Protein AF-A0AAN4CRK3-F1 (afdb_monomer_lite)

Organism: Shigella dysenteriae (NCBI:txid622)

Radius of gyration: 27.44 Å; chains: 1; bounding box: 49×65×79 Å

Foldseek 3Di:
DDDDDDPPPPPPPPPDPDDDDDWDKAFDPVVVDHDDDDDQPPDDADPVQLDPPRDDDGDPRDDDDTDIDTDDDPPDDDDDDDDDDDPAPAADPDPQWGDPDPRDIDHDDDDD

Structure (mmCIF, N/CA/C/O backbone):
data_AF-A0AAN4CRK3-F1
#
_entry.id   AF-A0AAN4CRK3-F1
#
loop_
_atom_site.group_PDB
_atom_site.id
_atom_site.type_symbol
_atom_site.label_atom_id
_atom_site.label_alt_id
_atom_site.label_comp_id
_atom_site.label_asym_id
_atom_site.label_entity_id
_atom_site.label_seq_id
_atom_site.pdbx_PDB_ins_code
_atom_site.Cartn_x
_atom_site.Cartn_y
_atom_site.Cartn_z
_atom_site.occupancy
_atom_site.B_iso_or_equiv
_atom_site.auth_seq_id
_atom_site.auth_comp_id
_atom_site.auth_asym_id
_atom_site.auth_atom_id
_atom_site.pdbx_PDB_model_num
ATOM 1 N N . MET A 1 1 ? 25.157 -50.841 -62.115 1.00 44.09 1 MET A N 1
ATOM 2 C CA . MET A 1 1 ? 24.676 -51.018 -60.726 1.00 44.09 1 MET A CA 1
ATOM 3 C C . MET A 1 1 ? 25.447 -50.073 -59.814 1.00 44.09 1 MET A C 1
ATOM 5 O O . MET A 1 1 ? 26.652 -50.240 -59.698 1.00 44.09 1 MET A O 1
ATOM 9 N N . LYS A 1 2 ? 24.789 -49.083 -59.201 1.00 41.00 2 LYS A N 1
ATOM 10 C CA . LYS A 1 2 ? 25.238 -48.446 -57.948 1.00 41.00 2 LYS A CA 1
ATOM 11 C C . LYS A 1 2 ? 24.087 -47.591 -57.413 1.00 41.00 2 LYS A C 1
ATOM 13 O O . LYS A 1 2 ? 23.806 -46.526 -57.946 1.00 41.00 2 LYS A O 1
ATOM 18 N N . ARG A 1 3 ? 23.352 -48.121 -56.433 1.00 46.28 3 ARG A N 1
ATOM 19 C CA . ARG A 1 3 ? 22.322 -47.378 -55.696 1.00 46.28 3 ARG A CA 1
ATOM 20 C C . ARG A 1 3 ? 23.024 -46.682 -54.533 1.00 46.28 3 ARG A C 1
ATOM 22 O O . ARG A 1 3 ? 23.620 -47.364 -53.706 1.00 46.28 3 ARG A O 1
ATOM 29 N N . ALA A 1 4 ? 22.992 -45.354 -54.502 1.00 53.28 4 ALA A N 1
ATOM 30 C CA . ALA A 1 4 ? 23.391 -44.590 -53.327 1.00 53.28 4 ALA A CA 1
ATOM 31 C C . ALA A 1 4 ? 22.188 -44.519 -52.370 1.00 53.28 4 ALA A C 1
ATOM 33 O O . ALA A 1 4 ? 21.094 -44.179 -52.828 1.00 53.28 4 ALA A O 1
ATOM 34 N N . PRO A 1 5 ? 22.333 -44.851 -51.077 1.00 51.59 5 PRO A N 1
ATOM 35 C CA . PRO A 1 5 ? 21.267 -44.626 -50.118 1.00 51.59 5 PRO A CA 1
ATOM 36 C C . PRO A 1 5 ? 21.264 -43.140 -49.737 1.00 51.59 5 PRO A C 1
ATOM 38 O O . PRO A 1 5 ? 22.239 -42.631 -49.186 1.00 51.59 5 PRO A O 1
ATOM 41 N N . LEU A 1 6 ? 20.173 -42.434 -50.041 1.00 45.97 6 LEU A N 1
ATOM 42 C CA . LEU A 1 6 ? 19.895 -41.138 -49.428 1.00 45.97 6 LEU A CA 1
ATOM 43 C C . LEU A 1 6 ? 19.461 -41.409 -47.983 1.00 45.97 6 LEU A C 1
ATOM 45 O O . LEU A 1 6 ? 18.363 -41.903 -47.738 1.00 45.97 6 LEU A O 1
ATOM 49 N N . ILE A 1 7 ? 20.348 -41.134 -47.032 1.00 59.50 7 ILE A N 1
ATOM 50 C CA . ILE A 1 7 ? 20.029 -41.161 -45.606 1.00 59.50 7 ILE A CA 1
ATOM 51 C C . ILE A 1 7 ? 19.259 -39.874 -45.306 1.00 59.50 7 ILE A C 1
ATOM 53 O O . ILE A 1 7 ? 19.838 -38.791 -45.237 1.00 59.50 7 ILE A O 1
ATOM 57 N N . THR A 1 8 ? 17.940 -39.984 -45.164 1.00 56.62 8 THR A N 1
ATOM 58 C CA . THR A 1 8 ? 17.086 -38.915 -44.640 1.00 56.62 8 THR A CA 1
ATOM 59 C C . THR A 1 8 ? 17.427 -38.714 -43.164 1.00 56.62 8 THR A C 1
ATOM 61 O O . THR A 1 8 ? 16.944 -39.437 -42.297 1.00 56.62 8 THR A O 1
ATOM 64 N N . GLY A 1 9 ? 18.311 -37.757 -42.879 1.00 56.41 9 GLY A N 1
ATOM 65 C CA . GLY A 1 9 ? 18.597 -37.318 -41.518 1.00 56.41 9 GLY A CA 1
ATOM 66 C C . GLY A 1 9 ? 17.367 -36.633 -40.929 1.00 56.41 9 GLY A C 1
ATOM 67 O O . GLY A 1 9 ? 17.020 -35.524 -41.330 1.00 56.41 9 GLY A O 1
ATOM 68 N N . LEU A 1 10 ? 16.692 -37.307 -39.998 1.00 56.69 10 LEU A N 1
ATOM 69 C CA . LEU A 1 10 ? 15.603 -36.738 -39.215 1.00 56.69 10 LEU A CA 1
ATOM 70 C C . LEU A 1 10 ? 16.196 -35.675 -38.277 1.00 56.69 10 LEU A C 1
ATOM 72 O O . LEU A 1 10 ? 16.831 -36.000 -37.275 1.00 56.69 10 LEU A O 1
ATOM 76 N N . LEU A 1 11 ? 16.039 -34.401 -38.642 1.00 56.28 11 LEU A N 1
ATOM 77 C CA . LEU A 1 11 ? 16.471 -33.270 -37.828 1.00 56.28 11 LEU A CA 1
ATOM 78 C C . LEU A 1 11 ? 15.569 -33.206 -36.584 1.00 56.28 11 LEU A C 1
ATOM 80 O O . LEU A 1 11 ? 14.410 -32.802 -36.664 1.00 56.28 11 LEU A O 1
ATOM 84 N N . LEU A 1 12 ? 16.087 -33.647 -35.438 1.00 49.69 12 LEU A N 1
ATOM 85 C CA . LEU A 1 12 ? 15.440 -33.478 -34.137 1.00 49.69 12 LEU A CA 1
ATOM 86 C C . LEU A 1 12 ? 15.446 -31.984 -33.794 1.00 49.69 12 LEU A C 1
ATOM 88 O O . LEU A 1 12 ? 16.423 -31.463 -33.259 1.00 49.69 12 LEU A O 1
ATOM 92 N N . ILE A 1 13 ? 14.366 -31.282 -34.137 1.00 55.03 13 ILE A N 1
ATOM 93 C CA . ILE A 1 13 ? 14.144 -29.900 -33.710 1.00 55.03 13 ILE A CA 1
ATOM 94 C C . ILE A 1 13 ? 13.859 -29.958 -32.209 1.00 55.03 13 ILE A C 1
ATOM 96 O O . ILE A 1 13 ? 12.731 -30.198 -31.784 1.00 55.03 13 ILE A O 1
ATOM 100 N N . SER A 1 14 ? 14.899 -29.790 -31.393 1.00 49.25 14 SER A N 1
ATOM 101 C CA . SER A 1 14 ? 14.754 -29.586 -29.957 1.00 49.25 14 SER A CA 1
ATOM 102 C C . SER A 1 14 ? 14.030 -28.258 -29.744 1.00 49.25 14 SER A C 1
ATOM 104 O O . SER A 1 14 ? 14.651 -27.195 -29.721 1.00 49.25 14 SER A O 1
ATOM 106 N N . THR A 1 15 ? 12.705 -28.297 -29.633 1.00 54.88 15 THR A N 1
ATOM 107 C CA . THR A 1 15 ? 11.909 -27.155 -29.188 1.00 54.88 15 THR A CA 1
ATOM 108 C C . THR A 1 15 ? 12.236 -26.911 -27.720 1.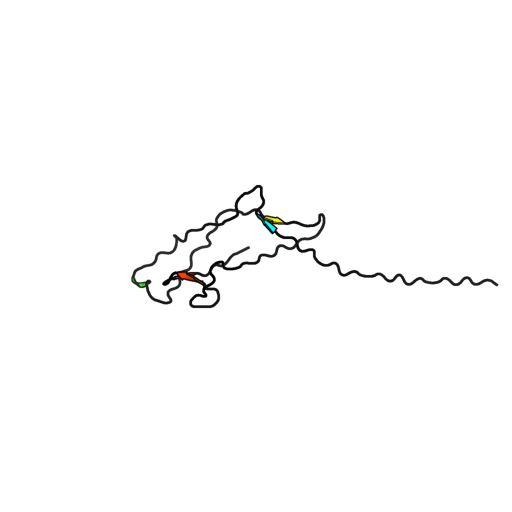00 54.88 15 THR A C 1
ATOM 110 O O . THR A 1 15 ? 11.589 -27.450 -26.824 1.00 54.88 15 THR A O 1
ATOM 113 N N . SER A 1 16 ? 13.288 -26.139 -27.456 1.00 54.56 16 SER A N 1
ATOM 114 C CA . SER A 1 16 ? 13.538 -25.599 -26.127 1.00 54.56 16 SER A CA 1
ATOM 115 C C . SER A 1 16 ? 12.344 -24.724 -25.759 1.00 54.56 16 SER A C 1
ATOM 117 O O . SER A 1 16 ? 12.079 -23.732 -26.442 1.00 54.56 16 SER A O 1
ATOM 119 N N . CYS A 1 17 ? 11.613 -25.089 -24.707 1.00 48.38 17 CYS A N 1
ATOM 120 C CA . CYS A 1 17 ? 10.593 -24.225 -24.130 1.00 48.38 17 CYS A CA 1
ATOM 121 C C . CYS A 1 17 ? 11.250 -22.883 -23.787 1.00 48.38 17 CYS A C 1
ATOM 123 O O . CYS A 1 17 ? 12.165 -22.826 -22.965 1.00 48.38 17 CYS A O 1
ATOM 125 N N . ALA A 1 18 ? 10.833 -21.809 -24.455 1.00 53.78 18 ALA A N 1
ATOM 126 C CA . ALA A 1 18 ? 11.279 -20.473 -24.105 1.00 53.78 18 ALA A CA 1
ATOM 127 C C . ALA A 1 18 ? 10.628 -20.105 -22.768 1.00 53.78 18 ALA A C 1
ATOM 129 O O . ALA A 1 18 ? 9.419 -19.888 -22.696 1.00 53.78 18 ALA A O 1
ATOM 130 N N . TYR A 1 19 ? 11.420 -20.073 -21.702 1.00 52.94 19 TYR A N 1
ATOM 131 C CA . TYR A 1 19 ? 10.966 -19.554 -20.421 1.00 52.94 19 TYR A CA 1
ATOM 132 C C . TYR A 1 19 ? 10.894 -18.030 -20.509 1.00 52.94 19 TYR A C 1
ATOM 134 O O . TYR A 1 19 ? 11.812 -17.381 -21.018 1.00 52.94 19 TYR A O 1
ATOM 142 N N . ALA A 1 20 ? 9.795 -17.448 -20.031 1.00 54.59 20 ALA A N 1
ATOM 143 C CA . ALA A 1 20 ? 9.716 -16.006 -19.855 1.00 54.59 20 ALA A CA 1
ATOM 144 C C . ALA A 1 20 ? 10.787 -15.585 -18.837 1.00 54.59 20 ALA A C 1
ATOM 146 O O . ALA A 1 20 ? 10.777 -16.046 -17.697 1.00 54.59 20 ALA A O 1
ATOM 147 N N . SER A 1 21 ? 11.725 -14.733 -19.253 1.00 62.78 21 SER A N 1
ATOM 148 C CA . SER A 1 21 ? 12.692 -14.137 -18.331 1.00 62.78 21 SER A CA 1
ATOM 149 C C . SER A 1 21 ? 11.960 -13.147 -17.430 1.00 62.78 21 SER A C 1
ATOM 151 O O . SER A 1 21 ? 11.380 -12.182 -17.926 1.00 62.78 21 SER A O 1
ATOM 153 N N . SER A 1 22 ? 11.984 -13.369 -16.117 1.00 65.81 22 SER A N 1
ATOM 154 C CA . SER A 1 22 ? 11.461 -12.419 -15.133 1.00 65.81 22 SER A CA 1
ATOM 155 C C . SER A 1 22 ? 12.554 -11.429 -14.736 1.00 65.81 22 SER A C 1
ATOM 157 O O . SER A 1 22 ? 13.598 -11.838 -14.228 1.00 65.81 22 SER A O 1
ATOM 159 N N . GLY A 1 23 ? 12.314 -10.140 -14.964 1.00 71.38 23 GLY A N 1
ATOM 160 C CA . GLY A 1 23 ? 13.145 -9.048 -14.463 1.00 71.38 23 GLY A CA 1
ATOM 161 C C . GLY A 1 23 ? 12.416 -8.271 -13.375 1.00 71.38 23 GLY A C 1
ATOM 162 O O . GLY A 1 23 ? 11.187 -8.189 -13.381 1.00 71.38 23 GLY A O 1
ATOM 163 N N . GLY A 1 24 ? 13.168 -7.715 -12.428 1.00 75.81 24 GLY A N 1
ATOM 164 C CA . GLY A 1 24 ? 12.610 -6.799 -11.439 1.00 75.81 24 GLY A CA 1
ATOM 165 C C . GLY A 1 24 ? 12.235 -5.469 -12.090 1.00 75.81 24 GLY A C 1
ATOM 166 O O . GLY A 1 24 ? 12.975 -4.954 -12.932 1.00 75.81 24 GLY A O 1
ATOM 167 N N . CYS A 1 25 ? 11.099 -4.914 -11.678 1.00 78.75 25 CYS A N 1
ATOM 168 C CA . CYS A 1 25 ? 10.752 -3.521 -11.921 1.00 78.75 25 CYS A CA 1
ATOM 169 C C . CYS A 1 25 ? 11.036 -2.729 -10.645 1.00 78.75 25 CYS A C 1
ATOM 171 O O . CYS A 1 25 ? 10.633 -3.144 -9.559 1.00 78.75 25 CYS A O 1
ATOM 173 N N . GLY A 1 26 ? 11.744 -1.614 -10.771 1.00 76.50 26 GLY A N 1
ATOM 174 C CA . GLY A 1 26 ? 12.028 -0.695 -9.673 1.00 76.50 26 GLY A CA 1
ATOM 175 C C . GLY A 1 26 ? 11.591 0.720 -10.019 1.00 76.50 26 GLY A C 1
ATOM 176 O O . GLY A 1 26 ? 11.260 1.005 -11.171 1.00 76.50 26 GLY A O 1
ATOM 177 N N . ALA A 1 27 ? 11.595 1.607 -9.025 1.00 73.25 27 ALA A N 1
ATOM 178 C CA . ALA A 1 27 ? 11.453 3.035 -9.281 1.00 73.25 27 ALA A CA 1
ATOM 179 C C . ALA A 1 27 ? 12.532 3.479 -10.279 1.00 73.25 27 ALA A C 1
ATOM 181 O O . ALA A 1 27 ? 13.700 3.106 -10.137 1.00 73.25 27 ALA A O 1
ATOM 182 N N . ASP A 1 28 ? 12.144 4.252 -11.292 1.00 71.00 28 ASP A N 1
ATOM 183 C CA . ASP A 1 28 ? 13.116 4.868 -12.184 1.00 71.00 28 ASP A CA 1
ATOM 184 C C . ASP A 1 28 ? 13.994 5.827 -11.368 1.00 71.00 28 ASP A C 1
ATOM 186 O O . ASP A 1 28 ? 13.499 6.792 -10.773 1.00 71.00 28 ASP A O 1
ATOM 190 N N . SER A 1 29 ? 15.302 5.557 -11.347 1.00 57.69 29 SER A N 1
ATOM 191 C CA . SER A 1 29 ? 16.313 6.343 -10.635 1.00 57.69 29 SER A CA 1
ATOM 192 C C . SER A 1 29 ? 16.311 7.829 -11.005 1.00 57.69 29 SER A C 1
ATOM 194 O O . SER A 1 29 ? 16.778 8.642 -10.212 1.00 57.69 29 SER A O 1
ATOM 196 N N . THR A 1 30 ? 15.762 8.202 -12.167 1.00 63.03 30 THR A N 1
ATOM 197 C CA . THR A 1 30 ? 15.613 9.604 -12.580 1.00 63.03 30 THR A CA 1
ATOM 198 C C . THR A 1 30 ? 14.443 10.308 -11.886 1.00 63.03 30 THR A C 1
ATOM 200 O O . THR A 1 30 ? 14.506 11.512 -11.653 1.00 63.03 30 THR A O 1
ATOM 203 N N . SER A 1 31 ? 13.390 9.574 -11.515 1.00 61.81 31 SER A N 1
ATOM 204 C CA . SER A 1 31 ? 12.210 10.136 -10.844 1.00 61.81 31 SER A CA 1
ATOM 205 C C . SER A 1 31 ? 12.395 10.310 -9.332 1.00 61.81 31 SER A C 1
ATOM 207 O O . SER A 1 31 ? 11.718 11.142 -8.732 1.00 61.81 31 SER A O 1
ATOM 209 N N . GLY A 1 32 ? 13.296 9.535 -8.708 1.00 59.66 32 GLY A N 1
ATOM 210 C CA . GLY A 1 32 ? 13.655 9.618 -7.282 1.00 59.66 32 GLY A CA 1
ATOM 211 C C . GLY A 1 32 ? 12.533 9.283 -6.287 1.00 59.66 32 GLY A C 1
ATOM 212 O O . GLY A 1 32 ? 12.791 9.133 -5.094 1.00 59.66 32 GLY A O 1
ATOM 213 N N . ALA A 1 33 ? 11.295 9.145 -6.756 1.00 61.75 33 ALA A N 1
ATOM 214 C CA . ALA A 1 33 ? 10.136 8.890 -5.929 1.00 61.75 33 ALA A CA 1
ATOM 215 C C . ALA A 1 33 ? 10.026 7.386 -5.642 1.00 61.75 33 ALA A C 1
ATOM 217 O O . ALA A 1 33 ? 9.819 6.574 -6.541 1.00 61.75 33 ALA A O 1
ATOM 218 N N . THR A 1 34 ? 10.123 7.017 -4.365 1.00 67.19 34 THR A N 1
ATOM 219 C CA . THR A 1 34 ? 9.982 5.627 -3.892 1.00 67.19 34 THR A CA 1
ATOM 220 C C . THR A 1 34 ? 8.774 5.409 -2.985 1.00 67.19 34 THR A C 1
ATOM 222 O O . THR A 1 34 ? 8.427 4.263 -2.717 1.00 67.19 34 THR A O 1
ATOM 225 N N . ASN A 1 35 ? 8.126 6.484 -2.522 1.00 72.88 35 ASN A N 1
ATOM 226 C CA . ASN A 1 35 ? 7.059 6.419 -1.527 1.00 72.88 35 ASN A CA 1
ATOM 227 C C . ASN A 1 35 ? 5.865 7.281 -1.918 1.00 72.88 35 ASN A C 1
ATOM 229 O O . ASN A 1 35 ? 5.982 8.503 -2.006 1.00 72.88 35 ASN A O 1
ATOM 233 N N . TYR A 1 36 ? 4.709 6.644 -2.064 1.00 74.94 36 TYR A N 1
ATOM 234 C CA . TYR A 1 36 ? 3.427 7.322 -2.175 1.00 74.94 36 TYR A CA 1
ATOM 235 C C . TYR A 1 36 ? 2.904 7.684 -0.780 1.00 74.94 36 TYR A C 1
ATOM 237 O O . TYR A 1 36 ? 2.902 6.840 0.116 1.00 74.94 36 TYR A O 1
ATOM 245 N N . SER A 1 37 ? 2.459 8.927 -0.601 1.00 78.44 37 SER A N 1
ATOM 246 C CA . SER A 1 37 ? 1.819 9.387 0.632 1.00 78.44 37 SER A CA 1
ATOM 247 C C . SER A 1 37 ? 0.470 10.007 0.306 1.00 78.44 37 SER A C 1
ATOM 249 O O . SER A 1 37 ? 0.368 10.851 -0.586 1.00 78.44 37 SER A O 1
ATOM 251 N N . SER A 1 38 ? -0.552 9.595 1.047 1.00 77.19 38 SER A N 1
ATOM 252 C CA . SER A 1 38 ? -1.917 10.086 0.910 1.00 77.19 38 SER A CA 1
ATOM 253 C C . SER A 1 38 ? -2.538 10.333 2.274 1.00 77.19 38 SER A C 1
ATOM 255 O O . SER A 1 38 ? -2.417 9.496 3.170 1.00 77.19 38 SER A O 1
ATOM 257 N N . GLY A 1 39 ? -3.235 11.459 2.412 1.00 80.75 39 GLY A N 1
ATOM 258 C CA . GLY A 1 39 ? -4.158 11.706 3.516 1.00 80.75 39 GLY A CA 1
ATOM 259 C C . GLY A 1 39 ? -5.585 11.350 3.106 1.00 80.75 39 GLY A C 1
ATOM 260 O O . GLY A 1 39 ? -5.931 11.482 1.937 1.00 80.75 39 GLY A O 1
ATOM 261 N N . VAL A 1 40 ? -6.391 10.900 4.068 1.00 83.31 40 VAL A N 1
ATOM 262 C CA . VAL A 1 40 ? -7.845 10.756 3.919 1.00 83.31 40 VAL A CA 1
ATOM 263 C C . VAL A 1 40 ? -8.479 11.955 4.614 1.00 83.31 40 VAL A C 1
ATOM 265 O O . VAL A 1 40 ? -8.497 12.007 5.843 1.00 83.31 40 VAL A O 1
ATOM 268 N N . ASP A 1 41 ? -8.933 12.936 3.840 1.00 84.00 41 ASP A N 1
ATOM 269 C CA . ASP A 1 41 ? -9.577 14.166 4.325 1.00 84.00 41 ASP A CA 1
ATOM 270 C C . ASP A 1 41 ? -11.024 14.328 3.828 1.00 84.00 41 ASP A C 1
ATOM 272 O O . ASP A 1 41 ? -11.747 15.211 4.285 1.00 84.00 41 ASP A O 1
ATOM 276 N N . ASP A 1 42 ? -11.476 13.442 2.943 1.00 82.44 42 ASP A N 1
ATOM 277 C CA . ASP A 1 42 ? -12.815 13.441 2.357 1.00 82.44 42 ASP A CA 1
ATOM 278 C C . ASP A 1 42 ? -13.861 12.716 3.222 1.00 82.44 42 ASP A C 1
ATOM 280 O O . ASP A 1 42 ? -15.067 12.856 3.010 1.00 82.44 42 ASP A O 1
ATOM 284 N N . VAL A 1 43 ? -13.418 11.961 4.230 1.00 86.06 43 VAL A N 1
ATOM 285 C CA . VAL A 1 43 ? -14.295 11.251 5.167 1.00 86.06 43 VAL A CA 1
ATOM 286 C C . VAL A 1 43 ? -14.589 12.126 6.386 1.00 86.06 43 VAL A C 1
ATOM 288 O O . VAL A 1 43 ? -13.715 12.391 7.208 1.00 86.06 43 VAL A O 1
ATOM 291 N N . THR A 1 44 ? -15.854 12.515 6.557 1.00 87.31 44 THR A N 1
ATOM 292 C CA . THR A 1 44 ? -16.345 13.152 7.790 1.00 87.31 44 THR A CA 1
ATOM 293 C C . THR A 1 44 ? -16.990 12.110 8.705 1.00 87.31 44 THR A C 1
ATOM 295 O O . THR A 1 44 ? -17.917 11.417 8.292 1.00 87.31 44 THR A O 1
ATOM 298 N N . VAL A 1 45 ? -16.522 12.018 9.954 1.00 87.56 45 VAL A N 1
ATOM 299 C CA . VAL A 1 45 ? -17.061 11.108 10.980 1.00 87.56 45 VAL A CA 1
ATOM 300 C C . VAL A 1 45 ? -17.878 11.911 11.988 1.00 87.56 45 VAL A C 1
ATOM 302 O O . VAL A 1 45 ? -17.318 12.706 12.744 1.00 87.56 45 VAL A O 1
ATOM 305 N N . ASN A 1 46 ? -19.197 11.707 12.025 1.00 92.19 46 ASN A N 1
ATOM 306 C CA . ASN A 1 46 ? -20.050 12.348 13.027 1.00 92.19 46 ASN A CA 1
ATOM 307 C C . ASN A 1 46 ? -20.075 11.538 14.328 1.00 92.19 46 ASN A C 1
ATOM 309 O O . ASN A 1 46 ? -19.743 10.354 14.359 1.00 92.19 46 ASN A O 1
ATOM 313 N N . GLN A 1 47 ? -20.542 12.153 15.418 1.00 94.31 47 GLN A N 1
ATOM 314 C CA . GLN A 1 47 ? -20.617 11.482 16.720 1.00 94.31 47 GLN A CA 1
ATOM 315 C C . GLN A 1 47 ? -21.500 10.224 16.698 1.00 94.31 47 GLN A C 1
ATOM 317 O O . GLN A 1 47 ? -21.175 9.241 17.357 1.00 94.31 47 GLN A O 1
ATOM 322 N N . THR A 1 48 ? -22.584 10.230 15.919 1.00 95.19 48 THR A N 1
ATOM 323 C CA . THR A 1 48 ? -23.469 9.067 15.740 1.00 95.19 48 THR A CA 1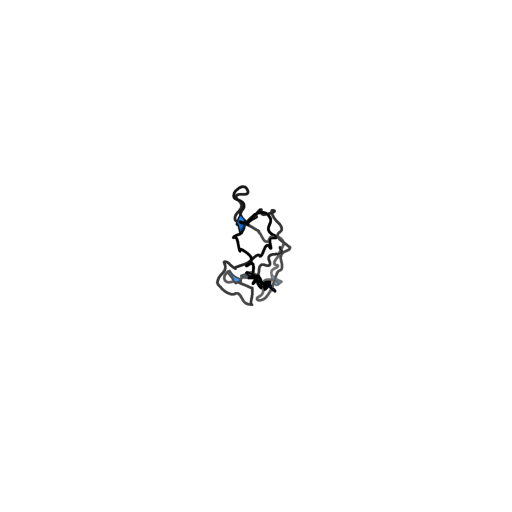
ATOM 324 C C . THR A 1 48 ? -22.809 7.922 14.980 1.00 95.19 48 THR A C 1
ATOM 326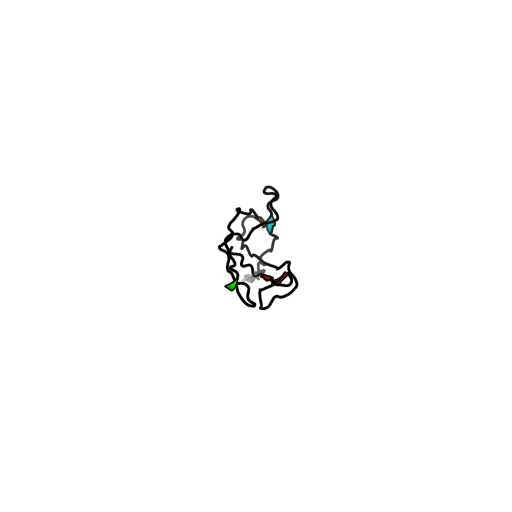 O O . THR A 1 48 ? -23.233 6.779 15.120 1.00 95.19 48 THR A O 1
ATOM 329 N N . ASP A 1 49 ? -21.769 8.221 14.200 1.00 93.69 49 ASP A N 1
ATOM 330 C CA . ASP A 1 49 ? -21.031 7.244 13.402 1.00 93.69 49 ASP A CA 1
ATOM 331 C C . ASP A 1 49 ? -19.852 6.641 14.186 1.00 93.69 49 ASP A C 1
ATOM 333 O O . ASP A 1 49 ? -19.253 5.663 13.741 1.00 93.69 49 ASP A O 1
ATOM 337 N N . ASN A 1 50 ? -19.527 7.184 15.369 1.00 92.44 50 ASN A N 1
ATOM 338 C CA . ASN A 1 50 ? -18.483 6.670 16.259 1.00 92.44 50 ASN A CA 1
ATOM 339 C C . ASN A 1 50 ? -18.965 5.433 17.035 1.00 92.44 50 ASN A C 1
ATOM 341 O O . ASN A 1 50 ? -19.119 5.443 18.258 1.00 92.44 50 ASN A O 1
ATOM 345 N N . VAL A 1 51 ? -19.248 4.368 16.292 1.00 94.69 51 VAL A N 1
ATOM 346 C CA . VAL A 1 51 ? -19.701 3.076 16.805 1.00 94.69 51 VAL A CA 1
ATOM 347 C C . VAL A 1 51 ? -18.879 1.949 16.186 1.00 94.69 51 VAL A C 1
ATOM 349 O O . VAL A 1 51 ? -18.378 2.051 15.065 1.00 94.69 51 VAL A O 1
ATOM 352 N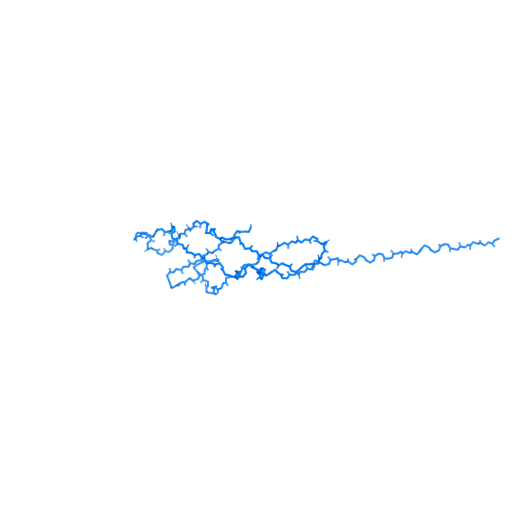 N . THR A 1 52 ? -18.730 0.844 16.914 1.00 93.69 52 THR A N 1
ATOM 353 C CA . THR A 1 52 ? -17.979 -0.325 16.438 1.00 93.69 52 THR A CA 1
ATOM 354 C C . THR A 1 52 ? -18.579 -0.893 15.150 1.00 93.69 52 THR A C 1
ATOM 356 O O . THR A 1 52 ? -19.795 -1.016 15.020 1.00 93.69 52 THR A O 1
ATOM 359 N N . GLY A 1 53 ? -17.716 -1.279 14.208 1.00 92.56 53 GLY A N 1
ATOM 360 C CA . GLY A 1 53 ? -18.121 -1.881 12.933 1.00 92.56 53 GLY A CA 1
ATOM 361 C C . GLY A 1 53 ? -18.561 -0.872 11.873 1.00 92.56 53 GLY A C 1
ATOM 362 O O . GLY A 1 53 ? -18.980 -1.271 10.787 1.00 92.56 53 GLY A O 1
ATOM 363 N N . ARG A 1 54 ? -18.466 0.432 12.155 1.00 94.69 54 ARG A N 1
ATOM 364 C CA . ARG A 1 54 ? -18.768 1.459 11.166 1.00 94.69 54 ARG A CA 1
ATOM 365 C C . ARG A 1 54 ? -17.620 1.581 10.163 1.00 94.69 54 ARG A C 1
ATOM 367 O O . ARG A 1 54 ? -16.505 1.946 10.516 1.00 94.69 54 ARG A O 1
ATOM 374 N N . GLU A 1 55 ? -17.906 1.258 8.904 1.00 93.12 55 GLU A N 1
ATOM 375 C CA . GLU A 1 55 ? -16.954 1.391 7.797 1.00 93.12 55 GLU A CA 1
ATOM 376 C C . GLU A 1 55 ? -17.132 2.717 7.057 1.00 93.12 55 GLU A C 1
ATOM 378 O O . GLU A 1 55 ? -18.267 3.168 6.852 1.00 93.12 55 GLU A O 1
ATOM 383 N N . PHE A 1 56 ? -16.012 3.276 6.600 1.00 91.56 56 PHE A N 1
ATOM 384 C CA . PHE A 1 56 ? -15.949 4.448 5.736 1.00 91.56 56 PHE A CA 1
ATOM 385 C C . PHE A 1 56 ? -15.132 4.115 4.489 1.00 91.56 56 PHE A C 1
ATOM 387 O O . PHE A 1 56 ? -14.162 3.360 4.550 1.00 91.56 56 PHE A O 1
ATOM 394 N N . THR A 1 57 ? -15.520 4.684 3.353 1.00 89.94 57 THR A N 1
ATOM 395 C CA . THR A 1 57 ? -14.791 4.546 2.091 1.00 89.94 57 THR A CA 1
ATOM 396 C C . THR A 1 57 ? -14.392 5.935 1.626 1.00 89.94 57 THR A C 1
ATOM 398 O O . THR A 1 57 ? -15.258 6.783 1.434 1.00 89.94 57 THR A O 1
ATOM 401 N N . SER A 1 58 ? -13.088 6.152 1.481 1.00 85.31 58 SER A N 1
ATOM 402 C CA . SER A 1 58 ? -12.523 7.361 0.880 1.00 85.31 58 SER A CA 1
ATOM 403 C C . SER A 1 58 ? -12.542 7.234 -0.646 1.00 85.31 58 SER A C 1
ATOM 405 O O . SER A 1 58 ? -12.457 6.124 -1.186 1.00 85.31 58 SER A O 1
ATOM 407 N N . ALA A 1 59 ? -12.677 8.357 -1.344 1.00 78.19 59 ALA A N 1
ATOM 408 C CA . ALA A 1 59 ? -12.523 8.446 -2.786 1.00 78.19 59 ALA A CA 1
ATOM 409 C C . ALA A 1 59 ? -11.116 8.004 -3.223 1.00 78.19 59 ALA A C 1
ATOM 411 O O . ALA A 1 59 ? -10.169 7.982 -2.439 1.00 78.19 59 ALA A O 1
ATOM 412 N N . THR A 1 60 ? -10.963 7.647 -4.503 1.00 70.75 60 THR A N 1
ATOM 413 C CA . THR A 1 60 ? -9.657 7.296 -5.070 1.00 70.75 60 THR A CA 1
ATOM 414 C C . THR A 1 60 ? -8.674 8.440 -4.844 1.00 70.75 60 THR A C 1
ATOM 416 O O . THR A 1 60 ? -8.752 9.482 -5.495 1.00 70.75 60 THR A O 1
ATOM 419 N N . LEU A 1 61 ? -7.721 8.220 -3.941 1.00 66.88 61 LEU A N 1
ATOM 420 C CA . LEU A 1 61 ? -6.605 9.120 -3.699 1.00 66.88 61 LEU A CA 1
ATOM 421 C C . LEU A 1 61 ? -5.676 8.998 -4.912 1.00 66.88 61 LEU A C 1
ATOM 423 O O . LEU A 1 61 ? -4.790 8.151 -4.964 1.00 66.88 61 LEU A O 1
ATOM 427 N N . SER A 1 62 ? -5.936 9.775 -5.964 1.00 65.81 62 SER A N 1
ATOM 428 C CA . SER A 1 62 ? -5.032 9.843 -7.107 1.00 65.81 62 SER A CA 1
ATOM 429 C C . SER A 1 62 ? -4.011 10.937 -6.837 1.00 65.81 62 SER A C 1
ATOM 431 O O . SER A 1 62 ? -4.356 12.120 -6.830 1.00 65.81 62 SER A O 1
ATOM 433 N N . SER A 1 63 ? -2.746 10.577 -6.659 1.00 61.91 63 SER A N 1
ATOM 434 C CA . SER A 1 63 ? -1.686 11.566 -6.813 1.00 61.91 63 SER A CA 1
ATOM 435 C C . SER A 1 63 ? -0.431 10.951 -7.421 1.00 61.91 63 SER A C 1
ATOM 437 O O . SER A 1 63 ? 0.081 9.917 -6.998 1.00 61.91 63 SER A O 1
ATOM 439 N N . THR A 1 64 ? 0.076 11.663 -8.428 1.00 62.78 64 THR A N 1
ATOM 440 C CA . THR A 1 64 ? 1.341 11.444 -9.143 1.00 62.78 64 THR A CA 1
ATOM 441 C C . THR A 1 64 ? 1.450 10.168 -9.985 1.00 62.78 64 THR A C 1
ATOM 443 O O . THR A 1 64 ? 1.198 9.055 -9.540 1.00 62.78 64 THR A O 1
ATOM 446 N N . ASN A 1 65 ? 1.879 10.349 -11.237 1.00 66.31 65 ASN A N 1
ATOM 447 C CA . ASN A 1 65 ? 2.318 9.256 -12.097 1.00 66.31 65 ASN A CA 1
ATOM 448 C C . ASN A 1 65 ? 3.683 8.764 -11.604 1.00 66.31 65 ASN A C 1
ATOM 450 O O . ASN A 1 65 ? 4.596 9.568 -11.411 1.00 66.31 65 ASN A O 1
ATOM 454 N N . TRP A 1 66 ? 3.818 7.453 -11.429 1.00 65.94 66 TRP A N 1
ATOM 455 C CA . TRP A 1 66 ? 5.059 6.804 -11.014 1.00 65.94 66 TRP A CA 1
ATOM 456 C C . TRP A 1 66 ? 5.733 6.195 -12.237 1.00 65.94 66 TRP A C 1
ATOM 458 O O . TRP A 1 66 ? 5.085 5.509 -13.029 1.00 65.94 66 TRP A O 1
ATOM 468 N N . GLN A 1 67 ? 7.028 6.458 -12.406 1.00 72.88 67 GLN A N 1
ATOM 469 C CA . GLN A 1 67 ? 7.816 5.835 -13.465 1.00 72.88 67 GLN A CA 1
ATOM 470 C C . GLN A 1 67 ? 8.548 4.623 -12.899 1.00 72.88 67 GLN A C 1
ATOM 472 O O . GLN A 1 67 ? 9.285 4.722 -11.916 1.00 72.88 67 GLN A O 1
ATOM 477 N N . TYR A 1 68 ? 8.339 3.478 -13.541 1.00 74.38 68 TYR A N 1
ATOM 478 C CA . TYR A 1 68 ? 9.026 2.236 -13.221 1.00 74.38 68 TYR A CA 1
ATOM 479 C C . TYR A 1 68 ? 9.978 1.880 -14.358 1.00 74.38 68 TYR A C 1
ATOM 481 O O . TYR A 1 68 ? 9.600 1.928 -15.528 1.00 74.38 68 TYR A O 1
ATOM 489 N N . ALA A 1 69 ? 11.193 1.471 -14.009 1.00 78.62 69 ALA A N 1
ATOM 490 C CA . ALA A 1 69 ? 12.140 0.880 -14.939 1.00 78.62 69 ALA A CA 1
ATOM 491 C C . ALA A 1 69 ? 12.216 -0.628 -14.678 1.00 78.62 69 ALA A C 1
ATOM 493 O O . ALA A 1 69 ? 12.448 -1.064 -13.549 1.00 78.62 69 ALA A O 1
ATOM 494 N N . CYS A 1 70 ? 12.022 -1.431 -15.724 1.00 80.38 70 CYS A N 1
ATOM 495 C CA . CYS A 1 70 ? 12.110 -2.888 -15.652 1.00 80.38 70 CYS A CA 1
ATOM 496 C C . CYS A 1 70 ? 13.309 -3.379 -16.462 1.00 80.38 70 CYS A C 1
ATOM 498 O O . CYS A 1 70 ? 13.497 -2.975 -17.613 1.00 80.38 70 CYS A O 1
ATOM 500 N N . SER A 1 71 ? 14.099 -4.291 -15.899 1.00 76.94 71 SER A N 1
ATOM 501 C CA . SER A 1 71 ? 15.169 -4.948 -16.648 1.00 76.94 71 SER A CA 1
ATOM 502 C C . SER A 1 71 ? 14.579 -6.013 -17.578 1.00 76.94 71 SER A C 1
ATOM 504 O O . SER A 1 71 ? 14.034 -7.022 -17.139 1.00 76.94 71 SER A O 1
ATOM 506 N N . CYS A 1 72 ? 14.659 -5.792 -18.890 1.00 78.44 72 CYS A N 1
ATOM 507 C CA . CYS A 1 72 ? 14.176 -6.746 -19.888 1.00 78.44 72 CYS A CA 1
ATOM 508 C C . CYS A 1 72 ? 15.129 -6.844 -21.084 1.00 78.44 72 CYS A C 1
ATOM 510 O O . CYS A 1 72 ? 15.824 -5.891 -21.436 1.00 78.44 72 CYS A O 1
ATOM 512 N N . SER A 1 73 ? 15.185 -8.023 -21.707 1.00 75.75 73 SER A N 1
ATOM 513 C CA . SER A 1 73 ? 15.959 -8.219 -22.934 1.00 75.75 73 SER A CA 1
ATOM 514 C C . SER A 1 73 ? 15.304 -7.470 -24.094 1.00 75.75 73 SER A C 1
ATOM 516 O O . SER A 1 73 ? 14.099 -7.597 -24.319 1.00 75.75 73 SER A O 1
ATOM 518 N N . ALA A 1 74 ? 16.104 -6.723 -24.855 1.00 76.31 74 ALA A N 1
ATOM 519 C CA . ALA A 1 74 ? 15.623 -5.948 -25.993 1.00 76.31 74 ALA A CA 1
ATOM 520 C C . ALA A 1 74 ? 14.888 -6.819 -27.032 1.00 76.31 74 ALA A C 1
ATOM 522 O O . ALA A 1 74 ? 15.256 -7.970 -27.284 1.00 76.31 74 ALA A O 1
ATOM 523 N N . GLY A 1 75 ? 13.849 -6.250 -27.653 1.00 75.31 75 GLY A N 1
ATOM 524 C CA . GLY A 1 75 ? 13.100 -6.893 -28.738 1.00 75.31 75 GLY A CA 1
ATOM 525 C C . GLY A 1 75 ? 12.196 -8.055 -28.308 1.00 75.31 75 GLY A C 1
ATOM 526 O O . GLY A 1 75 ? 11.820 -8.872 -29.149 1.00 75.31 75 GLY A O 1
ATOM 527 N N . LYS A 1 76 ? 11.857 -8.168 -27.017 1.00 76.31 76 LYS A N 1
ATOM 528 C CA . LYS A 1 76 ? 10.929 -9.179 -26.490 1.00 76.31 76 LYS A CA 1
ATOM 529 C C . LYS A 1 76 ? 9.627 -8.542 -26.010 1.00 76.31 76 LYS A C 1
ATOM 531 O O . LYS A 1 76 ? 9.622 -7.415 -25.525 1.00 76.31 76 LYS A O 1
ATOM 536 N N . ALA A 1 77 ? 8.529 -9.286 -26.133 1.00 77.38 77 ALA A N 1
ATOM 537 C CA . ALA A 1 77 ? 7.267 -8.913 -25.507 1.00 77.38 77 ALA A CA 1
ATOM 538 C C . ALA A 1 77 ? 7.407 -8.989 -23.980 1.00 77.38 77 ALA A C 1
ATOM 540 O O . ALA A 1 77 ? 8.004 -9.931 -23.454 1.00 77.38 77 ALA A O 1
ATOM 541 N N . VAL A 1 78 ? 6.843 -8.006 -23.283 1.00 77.81 78 VAL A N 1
ATOM 542 C CA . VAL A 1 78 ? 6.882 -7.904 -21.821 1.00 77.81 78 VAL A CA 1
ATOM 543 C C . VAL A 1 78 ? 5.466 -7.898 -21.258 1.00 77.81 78 VAL A C 1
ATOM 545 O O . VAL A 1 78 ? 4.546 -7.357 -21.870 1.00 77.81 78 VAL A O 1
ATOM 548 N N . LYS A 1 79 ? 5.292 -8.498 -20.078 1.00 81.56 79 LYS A N 1
ATOM 549 C CA . LYS A 1 79 ? 4.066 -8.417 -19.279 1.00 81.56 79 LYS A CA 1
ATOM 550 C C . LYS A 1 79 ? 4.426 -7.820 -17.926 1.00 81.56 79 LYS A C 1
ATOM 552 O O . LYS A 1 79 ? 5.245 -8.395 -17.214 1.00 81.56 79 LYS A O 1
ATOM 557 N N . LEU A 1 80 ? 3.799 -6.703 -17.573 1.00 79.50 80 LEU A N 1
ATOM 558 C CA . LEU A 1 80 ? 3.915 -6.134 -16.234 1.00 79.50 80 LEU A CA 1
ATOM 559 C C . LEU A 1 80 ? 2.992 -6.891 -15.276 1.00 79.50 80 LEU A C 1
ATOM 561 O O . LEU A 1 80 ? 1.845 -7.196 -15.607 1.00 79.50 80 LEU A O 1
ATOM 565 N N . VAL A 1 81 ? 3.519 -7.230 -14.103 1.00 82.25 81 VAL A N 1
ATOM 566 C CA . VAL A 1 81 ? 2.784 -7.896 -13.026 1.00 82.25 81 VAL A CA 1
ATOM 567 C C . VAL A 1 81 ? 3.083 -7.146 -11.739 1.00 82.25 81 VAL A C 1
ATOM 569 O O . VAL A 1 81 ? 4.246 -6.948 -11.395 1.00 82.25 81 VAL A O 1
ATOM 572 N N . TYR A 1 82 ? 2.029 -6.749 -11.033 1.00 79.69 82 TYR A N 1
ATOM 573 C CA . TYR A 1 82 ? 2.126 -6.053 -9.757 1.00 79.69 82 TYR A CA 1
ATOM 574 C C . TYR A 1 82 ? 1.834 -7.030 -8.622 1.00 79.69 82 TYR A C 1
ATOM 576 O O . TYR A 1 82 ? 0.903 -7.831 -8.702 1.00 79.69 82 TYR A O 1
ATOM 584 N N . MET A 1 83 ? 2.636 -6.958 -7.563 1.00 82.44 83 MET A N 1
ATOM 585 C CA . MET A 1 83 ? 2.385 -7.653 -6.305 1.00 82.44 83 MET A CA 1
ATOM 586 C C . MET A 1 83 ? 2.255 -6.613 -5.203 1.00 82.44 83 MET A C 1
ATOM 588 O O . MET A 1 83 ? 3.041 -5.670 -5.138 1.00 82.44 83 MET A O 1
ATOM 592 N N . VAL A 1 84 ? 1.250 -6.793 -4.354 1.00 83.31 84 VAL A N 1
ATOM 593 C CA . VAL A 1 84 ? 0.939 -5.880 -3.259 1.00 83.31 84 VAL A CA 1
ATOM 594 C C . VAL A 1 84 ? 1.051 -6.664 -1.969 1.00 83.31 84 VAL A C 1
ATOM 596 O O . VAL A 1 84 ? 0.354 -7.661 -1.789 1.00 83.31 84 VAL A O 1
ATOM 599 N N . SER A 1 85 ? 1.923 -6.200 -1.082 1.00 86.62 85 SER A N 1
ATOM 600 C CA . SER A 1 85 ? 2.098 -6.777 0.244 1.00 86.62 85 SER A CA 1
ATOM 601 C C . SER A 1 85 ? 1.809 -5.705 1.290 1.00 86.62 85 SER A C 1
ATOM 603 O O . SER A 1 85 ? 2.370 -4.611 1.197 1.00 86.62 85 SER A O 1
ATOM 605 N N . PRO A 1 86 ? 0.947 -5.981 2.281 1.00 86.94 86 PRO A N 1
ATOM 606 C CA . PRO A 1 86 ? 0.716 -5.056 3.380 1.00 86.94 86 PRO A CA 1
ATOM 607 C C . PRO A 1 86 ? 1.987 -4.937 4.230 1.00 86.94 86 PRO A C 1
ATOM 609 O O . PRO A 1 86 ? 2.658 -5.929 4.511 1.00 86.94 86 PRO A O 1
ATOM 612 N N . VAL A 1 87 ? 2.305 -3.719 4.668 1.00 90.25 87 VAL A N 1
ATOM 613 C CA . VAL A 1 87 ? 3.359 -3.495 5.675 1.00 90.25 87 VAL A CA 1
ATOM 614 C C . VAL A 1 87 ? 2.816 -3.738 7.086 1.00 90.25 87 VAL A C 1
ATOM 616 O O . VAL A 1 87 ? 3.545 -4.170 7.974 1.00 90.25 87 VAL A O 1
ATOM 619 N N . LEU A 1 88 ? 1.517 -3.498 7.288 1.00 93.88 88 LEU A N 1
ATOM 620 C CA . LEU A 1 88 ? 0.825 -3.818 8.531 1.00 93.88 88 LEU A CA 1
ATOM 621 C C . LEU A 1 88 ? 0.677 -5.340 8.653 1.00 93.88 88 LEU A C 1
ATOM 623 O O . LEU A 1 88 ? 0.084 -5.988 7.793 1.00 93.88 88 LEU A O 1
ATOM 627 N N . THR A 1 89 ? 1.226 -5.910 9.723 1.00 91.12 89 THR A N 1
ATOM 628 C CA . THR A 1 89 ? 1.284 -7.367 9.927 1.00 91.12 89 THR A CA 1
ATOM 629 C C . THR A 1 89 ? 0.104 -7.908 10.728 1.00 91.12 89 THR A C 1
ATOM 631 O O . THR A 1 89 ? -0.242 -9.083 10.607 1.00 91.12 89 THR A O 1
ATOM 634 N N . THR A 1 90 ? -0.543 -7.062 11.529 1.00 95.94 90 THR A N 1
ATOM 635 C CA . THR A 1 90 ? -1.676 -7.461 12.366 1.00 95.94 90 THR A CA 1
ATOM 636 C C . THR A 1 90 ? -2.966 -7.422 11.559 1.00 95.94 90 THR A C 1
ATOM 638 O O . THR A 1 90 ? -3.369 -6.374 11.048 1.00 95.94 90 THR A O 1
ATOM 641 N N . THR A 1 91 ? -3.631 -8.572 11.463 1.00 94.56 91 THR A N 1
ATOM 642 C CA . THR A 1 91 ? -4.936 -8.677 10.799 1.00 94.56 91 THR A CA 1
ATOM 643 C C . THR A 1 91 ? -5.991 -7.901 11.588 1.00 94.56 91 THR A C 1
ATOM 645 O O . THR A 1 91 ? -6.015 -7.942 12.819 1.00 94.56 91 THR A O 1
ATOM 648 N N . GLY A 1 92 ? -6.834 -7.166 10.869 1.00 94.88 92 GLY A N 1
ATOM 649 C CA . GLY A 1 92 ? -7.973 -6.442 11.418 1.00 94.88 92 GLY A CA 1
ATOM 650 C C . GLY A 1 92 ? -9.170 -7.353 1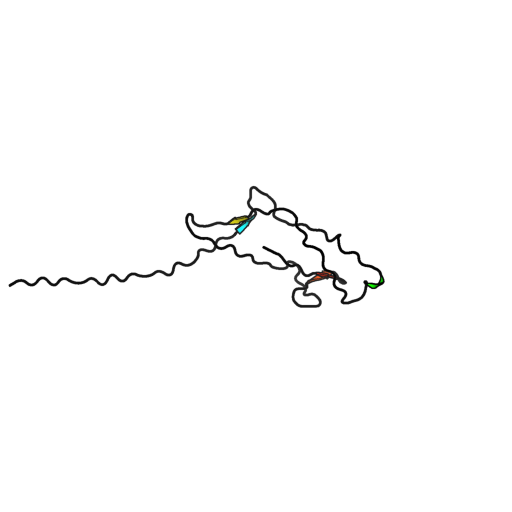1.680 1.00 94.88 92 GLY A C 1
ATOM 651 O O . GLY A 1 92 ? -9.060 -8.575 11.762 1.00 94.88 92 GLY A O 1
ATOM 652 N N . HIS A 1 93 ? -10.342 -6.742 11.789 1.00 93.19 93 HIS A N 1
ATOM 653 C CA . HIS A 1 93 ? -11.596 -7.428 12.082 1.00 93.19 93 HIS A CA 1
ATOM 654 C C . HIS A 1 93 ? -12.040 -8.422 10.990 1.00 93.19 93 HIS A C 1
ATOM 656 O O . HIS A 1 93 ? -12.801 -9.340 11.287 1.00 93.19 93 HIS A O 1
ATOM 662 N N . GLN A 1 94 ? -11.585 -8.261 9.740 1.00 92.69 94 GLN A N 1
ATOM 663 C CA . GLN A 1 94 ? -11.930 -9.114 8.595 1.00 92.69 94 GLN A CA 1
ATOM 664 C C . GLN A 1 94 ? -10.739 -9.318 7.647 1.00 92.69 94 GLN A C 1
ATOM 666 O O . GLN A 1 94 ? -9.767 -8.561 7.654 1.00 92.69 94 GLN A O 1
ATOM 671 N N . THR A 1 95 ? -10.822 -10.332 6.780 1.00 91.19 95 THR A N 1
ATOM 672 C CA . THR A 1 95 ? -9.795 -10.609 5.765 1.00 91.19 95 THR A CA 1
ATOM 673 C C . THR A 1 95 ? -9.571 -9.405 4.847 1.00 91.19 95 THR A C 1
ATOM 675 O O . THR A 1 95 ? -10.508 -8.842 4.283 1.00 91.19 95 THR A O 1
ATOM 678 N N . GLY A 1 96 ? -8.302 -9.032 4.674 1.00 91.50 96 GLY A N 1
ATOM 679 C CA . GLY A 1 96 ? -7.893 -7.880 3.869 1.00 91.50 96 GLY A CA 1
ATOM 680 C C . GLY A 1 96 ? -7.947 -6.541 4.609 1.00 91.50 96 GLY A C 1
ATOM 681 O O . GLY A 1 96 ? -7.506 -5.543 4.046 1.00 91.50 96 GLY A O 1
ATOM 682 N N . TYR A 1 97 ? -8.440 -6.517 5.851 1.00 95.19 97 TYR A N 1
ATOM 683 C CA . TYR A 1 97 ? -8.262 -5.395 6.767 1.00 95.19 97 TYR A CA 1
ATOM 684 C C . TYR A 1 97 ? -7.054 -5.641 7.664 1.00 95.19 97 TYR A C 1
ATOM 686 O O . TYR A 1 97 ? -6.790 -6.770 8.085 1.00 95.19 97 TYR A O 1
ATOM 694 N N . TYR A 1 98 ? -6.351 -4.567 7.995 1.00 96.81 98 TYR A N 1
ATOM 695 C CA . TYR A 1 98 ? -5.183 -4.575 8.866 1.00 96.81 98 TYR A CA 1
ATOM 696 C C . TYR A 1 98 ? -5.348 -3.524 9.957 1.00 96.81 98 TYR A C 1
ATOM 698 O O . TYR A 1 98 ? -5.914 -2.461 9.707 1.00 96.81 98 TYR A O 1
ATOM 706 N N . LYS A 1 99 ? -4.863 -3.810 11.167 1.00 96.50 99 LYS A N 1
ATOM 707 C CA . LYS A 1 99 ? -4.930 -2.868 12.293 1.00 96.50 99 LYS A CA 1
ATOM 708 C C . LYS A 1 99 ? -4.083 -1.636 11.986 1.00 96.50 99 LYS A C 1
ATOM 710 O O . LYS A 1 99 ? -2.869 -1.752 11.834 1.00 96.50 99 LYS A O 1
ATOM 715 N N . LEU A 1 100 ? -4.722 -0.470 11.922 1.00 93.75 100 LEU A N 1
ATOM 716 C CA . LEU A 1 100 ? -4.030 0.817 11.849 1.00 93.75 100 LEU A CA 1
ATOM 717 C C . LEU A 1 100 ? -3.658 1.298 13.256 1.00 93.75 100 LEU A C 1
ATOM 719 O O . LEU A 1 100 ? -2.559 1.804 13.469 1.00 93.75 100 LEU A O 1
ATOM 723 N N . ASN A 1 101 ? -4.574 1.124 14.211 1.00 93.75 101 ASN A N 1
ATOM 724 C CA . ASN A 1 101 ? -4.368 1.339 15.642 1.00 93.75 101 ASN A CA 1
ATOM 725 C C . ASN A 1 101 ? -5.376 0.498 16.455 1.00 93.75 101 ASN A C 1
ATOM 727 O O . ASN A 1 101 ? -6.062 -0.362 15.900 1.00 93.75 101 ASN A O 1
ATOM 731 N N . ASP A 1 102 ? -5.474 0.744 17.764 1.00 94.31 102 ASP A N 1
ATOM 732 C CA . ASP A 1 102 ? -6.354 -0.012 18.668 1.00 94.31 102 ASP A CA 1
ATOM 733 C C . ASP A 1 102 ? -7.847 0.091 18.302 1.00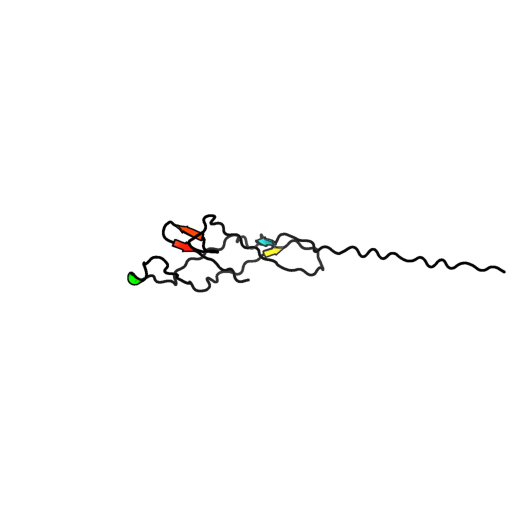 94.31 102 ASP A C 1
ATOM 735 O O . ASP A 1 102 ? -8.611 -0.847 18.538 1.00 94.31 102 ASP A O 1
ATOM 739 N N . SER A 1 103 ? -8.255 1.194 17.671 1.00 92.81 103 SER A N 1
ATOM 740 C CA . SER A 1 103 ? -9.654 1.508 17.356 1.00 92.81 103 SER A CA 1
ATOM 741 C C . SER A 1 103 ? -10.000 1.392 15.871 1.00 92.81 103 SER A C 1
ATOM 743 O O . SER A 1 103 ? -11.175 1.267 15.534 1.00 92.81 103 SER A O 1
ATOM 745 N N . LEU A 1 104 ? -9.008 1.454 14.979 1.00 93.56 104 LEU A N 1
ATOM 746 C CA . LEU A 1 104 ? -9.201 1.556 13.533 1.00 93.56 104 LEU A CA 1
ATOM 747 C C . LEU A 1 104 ? -8.492 0.430 12.783 1.00 93.56 104 LEU A C 1
ATOM 749 O O . LEU A 1 104 ? -7.319 0.134 13.022 1.00 93.56 104 LEU A O 1
ATOM 753 N N . ASP A 1 105 ? -9.195 -0.107 11.791 1.00 95.94 105 ASP A N 1
ATOM 754 C CA . ASP A 1 105 ? -8.635 -0.990 10.776 1.00 95.94 105 ASP A CA 1
ATOM 755 C C . ASP A 1 105 ? -8.655 -0.289 9.416 1.00 95.94 105 ASP A C 1
ATOM 757 O O . ASP A 1 105 ? -9.515 0.549 9.150 1.00 95.94 105 ASP A O 1
ATOM 761 N N . ILE A 1 106 ? -7.730 -0.660 8.536 1.00 93.19 106 ILE A N 1
ATOM 762 C CA . ILE A 1 106 ? -7.625 -0.127 7.180 1.00 93.19 106 ILE A CA 1
ATOM 763 C C . ILE A 1 106 ? -7.561 -1.257 6.155 1.00 93.19 106 ILE A C 1
ATOM 765 O O . ILE A 1 106 ? -6.912 -2.284 6.365 1.00 93.19 106 ILE A O 1
ATOM 769 N N . LYS A 1 107 ? -8.226 -1.045 5.022 1.00 92.75 107 LYS A N 1
ATOM 770 C CA . LYS A 1 107 ? -8.124 -1.869 3.822 1.00 92.75 107 LYS A CA 1
ATOM 771 C C . LYS A 1 107 ? -7.818 -0.958 2.645 1.00 92.75 107 LYS A C 1
ATOM 773 O O . LYS A 1 107 ? -8.549 -0.005 2.395 1.00 92.75 107 LYS A O 1
ATOM 778 N N . THR A 1 108 ? -6.765 -1.284 1.908 1.00 89.50 108 THR A N 1
ATOM 779 C CA . THR A 1 108 ? -6.324 -0.506 0.747 1.00 89.50 108 THR A CA 1
ATOM 780 C C . THR A 1 108 ? -6.510 -1.327 -0.516 1.00 89.50 108 THR A C 1
ATOM 782 O O . THR A 1 108 ? -6.155 -2.504 -0.558 1.00 89.50 108 THR A O 1
ATOM 785 N N . THR A 1 109 ? -7.048 -0.697 -1.557 1.00 86.75 109 THR A N 1
ATOM 786 C CA . THR A 1 109 ? -7.121 -1.281 -2.899 1.00 86.75 109 THR A CA 1
ATOM 787 C C . THR A 1 109 ? -6.233 -0.466 -3.821 1.00 86.75 109 THR A C 1
ATOM 789 O O . THR A 1 109 ? -6.369 0.752 -3.880 1.00 86.75 109 THR A O 1
ATOM 792 N N . LEU A 1 110 ? -5.325 -1.132 -4.532 1.00 80.50 110 LEU A N 1
ATOM 793 C CA . LEU A 1 110 ? -4.530 -0.507 -5.583 1.00 80.50 110 LEU A CA 1
ATOM 794 C C . LEU A 1 110 ? -5.176 -0.819 -6.931 1.00 80.50 110 LEU A C 1
ATOM 796 O O . LEU A 1 110 ? -5.479 -1.977 -7.221 1.00 80.50 110 LEU A O 1
ATOM 800 N N . GLN A 1 111 ? -5.403 0.218 -7.732 1.00 75.81 111 GLN A N 1
ATOM 801 C CA . GLN A 1 111 ? -5.845 0.098 -9.117 1.00 75.81 111 GLN A CA 1
ATOM 802 C C . GLN A 1 111 ? -4.639 0.371 -10.018 1.00 75.81 111 GLN A C 1
ATOM 804 O O . GLN A 1 111 ? -3.946 1.369 -9.820 1.00 75.81 111 GLN A O 1
ATOM 809 N N . ALA A 1 112 ? -4.373 -0.550 -10.942 1.00 64.81 112 ALA A N 1
ATOM 810 C CA . ALA A 1 112 ? -3.304 -0.468 -11.935 1.00 64.81 112 ALA A CA 1
ATOM 811 C C . ALA A 1 112 ? -3.894 -0.237 -13.327 1.00 64.81 112 ALA A C 1
ATOM 813 O O . ALA A 1 112 ? -5.008 -0.759 -13.572 1.00 64.81 112 ALA A O 1
#

pLDDT: mean 76.54, std 15.25, range [41.0, 96.81]

Secondary structure (DSSP, 8-state):
--PPP-------------PPPP--EEE-TTT----------S----GGG-STT-----------PPPEEE---TT-----------S--SB-SSTT-EESSSS-EE------

Sequence (112 aa):
MKRAPLITGLLLISTSCAYASSGGCGADSTSGATNYSSGVDDVTVNQTDNVTGREFTSATLSSTNWQYACSCSAGKAVKLVYMVSPVLTTTGHQTGYYKLNDSLDIKTTLQA